Protein AF-A0A4Y5SQZ7-F1 (afdb_monomer_lite)

pLDDT: mean 80.89, std 13.51, range [32.28, 92.75]

Sequence (93 aa):
MSQAATFNEVDWARLSASEKKVLTTLNRYGFGNISSEPLTSAAGVGQRSVDMLIEKGLAVEDEPGLHGRHFKLTDKGILASYWIGGCRMRVYS

Organism: NCBI:txid2560053

Secondary structure (DSSP, 8-state):
--PPP---HHHHHTS-HHHHHHHHHHHHTTTTTSSPEEGGGSTT--HHHHHHHHHTTSEEE---BTTB-EEEE-HHHHHHHHHHTT-------

Structure (mmCIF, N/CA/C/O backbone):
data_AF-A0A4Y5SQZ7-F1
#
_entry.id   AF-A0A4Y5SQZ7-F1
#
loop_
_atom_site.group_PDB
_atom_site.id
_atom_site.type_symbol
_atom_site.label_atom_id
_atom_site.label_alt_id
_atom_site.label_comp_id
_atom_site.label_asym_id
_atom_site.label_entity_id
_atom_site.label_seq_id
_atom_site.pdbx_PDB_ins_code
_atom_site.Cartn_x
_atom_site.Cartn_y
_atom_site.Cartn_z
_atom_site.occupancy
_atom_site.B_iso_or_equiv
_atom_site.auth_seq_id
_atom_site.auth_comp_id
_atom_site.auth_asym_id
_atom_site.auth_atom_id
_atom_site.pdbx_PDB_model_num
ATOM 1 N N . MET A 1 1 ? 17.322 -9.650 13.871 1.00 32.28 1 MET A N 1
ATOM 2 C CA . MET A 1 1 ? 16.040 -10.154 14.404 1.00 32.28 1 MET A CA 1
ATOM 3 C C . MET A 1 1 ? 14.945 -9.346 13.736 1.00 32.28 1 MET A C 1
ATOM 5 O O . MET A 1 1 ? 14.867 -8.150 13.981 1.00 32.28 1 MET A O 1
ATOM 9 N N . SER A 1 2 ? 14.203 -9.946 12.810 1.00 47.62 2 SER A N 1
ATOM 10 C CA . SER A 1 2 ? 13.070 -9.313 12.131 1.00 47.62 2 SER A CA 1
ATOM 11 C C . SER A 1 2 ? 11.962 -9.119 13.161 1.00 47.62 2 SER A C 1
ATOM 13 O O . SER A 1 2 ? 11.380 -10.086 13.646 1.00 47.62 2 SER A O 1
ATOM 15 N N . GLN A 1 3 ? 11.733 -7.876 13.573 1.00 58.03 3 GLN A N 1
ATOM 16 C CA . GLN A 1 3 ? 10.589 -7.536 14.408 1.00 58.03 3 GLN A CA 1
ATOM 17 C C . GLN A 1 3 ? 9.320 -7.920 13.641 1.00 58.03 3 GLN A C 1
ATOM 19 O O . GLN A 1 3 ? 9.159 -7.505 12.495 1.00 58.03 3 GLN A O 1
ATOM 24 N N . ALA A 1 4 ? 8.445 -8.722 14.252 1.00 70.00 4 ALA A N 1
ATOM 25 C CA . ALA A 1 4 ? 7.173 -9.080 13.640 1.00 70.00 4 ALA A CA 1
ATOM 26 C C . ALA A 1 4 ? 6.408 -7.797 13.281 1.00 70.00 4 ALA A C 1
ATOM 28 O O . ALA A 1 4 ? 6.157 -6.948 14.146 1.00 70.00 4 ALA A O 1
ATOM 29 N N . ALA A 1 5 ? 6.071 -7.632 12.002 1.00 78.62 5 ALA A N 1
ATOM 30 C CA . ALA A 1 5 ? 5.262 -6.507 11.572 1.00 78.62 5 ALA A CA 1
ATOM 31 C C . ALA A 1 5 ? 3.865 -6.638 12.186 1.00 78.62 5 ALA A C 1
ATOM 33 O O . ALA A 1 5 ? 3.234 -7.690 12.116 1.00 78.62 5 ALA A O 1
ATOM 34 N N . THR A 1 6 ? 3.375 -5.564 12.799 1.00 83.12 6 THR A N 1
ATOM 35 C CA . THR A 1 6 ? 2.010 -5.501 13.327 1.00 83.12 6 THR A CA 1
ATOM 36 C C . THR A 1 6 ? 1.243 -4.394 12.624 1.00 83.12 6 THR A C 1
ATOM 38 O O . THR A 1 6 ? 1.802 -3.366 12.232 1.00 83.12 6 THR A O 1
ATOM 41 N N . PHE A 1 7 ? -0.051 -4.630 12.443 1.00 85.38 7 PHE A N 1
ATOM 42 C CA . PHE A 1 7 ? -0.990 -3.656 11.917 1.00 85.38 7 PHE A CA 1
ATOM 43 C C . PHE A 1 7 ? -2.238 -3.691 12.793 1.00 85.38 7 PHE A C 1
ATOM 45 O O . PHE A 1 7 ? -2.821 -4.756 12.996 1.00 85.38 7 PHE A O 1
ATOM 52 N N . ASN A 1 8 ? -2.610 -2.547 13.358 1.00 85.81 8 ASN A N 1
ATOM 53 C CA . ASN A 1 8 ? -3.713 -2.443 14.310 1.00 85.81 8 ASN A CA 1
ATOM 54 C C . ASN A 1 8 ? -4.745 -1.380 13.894 1.00 85.81 8 ASN A C 1
ATOM 56 O O . ASN A 1 8 ? -4.641 -0.734 12.851 1.00 85.81 8 ASN A O 1
ATOM 60 N N . GLU A 1 9 ? -5.768 -1.195 14.725 1.00 86.75 9 GLU A N 1
ATOM 61 C CA . GLU A 1 9 ? -6.847 -0.241 14.462 1.00 86.75 9 GLU A CA 1
ATOM 62 C C . GLU A 1 9 ? -6.369 1.219 14.408 1.00 86.75 9 GLU A C 1
ATOM 64 O O . GLU A 1 9 ? -6.881 2.000 13.608 1.00 86.75 9 GLU A O 1
ATOM 69 N N . VAL A 1 10 ? -5.342 1.582 15.184 1.00 88.62 10 VAL A N 1
ATOM 70 C CA . VAL A 1 10 ? -4.744 2.926 15.146 1.00 88.62 10 VAL A CA 1
ATOM 71 C C . VAL A 1 10 ? -4.038 3.160 13.812 1.00 88.62 10 VAL A C 1
ATOM 73 O O . VAL A 1 10 ? -4.210 4.219 13.207 1.00 88.62 10 VAL A O 1
ATOM 76 N N . ASP A 1 11 ? -3.282 2.174 13.321 1.00 89.12 11 ASP A N 1
ATOM 77 C CA . ASP A 1 11 ? -2.674 2.228 11.989 1.00 89.12 11 ASP A CA 1
ATOM 78 C C . ASP A 1 11 ? -3.752 2.363 10.903 1.00 89.12 11 ASP A C 1
ATOM 80 O O . ASP A 1 11 ? -3.642 3.213 10.021 1.00 89.12 11 ASP A O 1
ATOM 84 N N . TRP A 1 12 ? -4.837 1.588 11.002 1.00 88.38 12 TRP A N 1
ATOM 85 C CA . TRP A 1 12 ? -5.958 1.641 10.060 1.00 88.38 12 TRP A CA 1
ATOM 86 C C . TRP A 1 12 ? -6.698 2.985 10.064 1.00 88.38 12 TRP A C 1
ATOM 88 O O . TRP A 1 12 ? -7.097 3.480 9.003 1.00 88.38 12 TRP A O 1
ATOM 98 N N . ALA A 1 13 ? -6.886 3.592 11.237 1.00 87.81 13 ALA A N 1
ATOM 99 C CA . ALA A 1 13 ? -7.531 4.894 11.385 1.00 87.81 13 ALA A CA 1
ATOM 100 C C . ALA A 1 13 ? -6.687 6.033 10.788 1.00 87.81 13 ALA A C 1
ATOM 102 O O . ALA A 1 13 ? -7.236 7.017 10.298 1.00 87.81 13 ALA A O 1
ATOM 103 N N . ARG A 1 14 ? -5.355 5.881 10.771 1.00 91.38 14 ARG A N 1
ATOM 104 C CA . ARG A 1 14 ? -4.405 6.841 10.178 1.00 91.38 14 ARG A CA 1
ATOM 105 C C . ARG A 1 14 ? -4.303 6.763 8.652 1.00 91.38 14 ARG A C 1
ATOM 107 O O . ARG A 1 14 ? -3.586 7.575 8.060 1.00 91.38 14 ARG A O 1
ATOM 114 N N . LEU A 1 15 ? -4.977 5.798 8.025 1.00 91.44 15 LEU A N 1
ATOM 115 C CA . LEU A 1 15 ? -5.064 5.683 6.573 1.00 91.44 15 LEU A CA 1
ATOM 116 C C . LEU A 1 15 ? -6.310 6.390 6.041 1.00 91.44 15 LEU A C 1
ATOM 118 O O . LEU A 1 15 ? -7.441 6.118 6.457 1.00 91.44 15 LEU A O 1
ATOM 122 N N . SER A 1 16 ? -6.099 7.245 5.050 1.00 92.19 16 SER A N 1
ATOM 123 C CA . SER A 1 16 ? -7.156 7.833 4.236 1.00 92.19 16 SER A CA 1
ATOM 124 C C . SER A 1 16 ? -7.877 6.767 3.404 1.00 92.19 16 SER A C 1
ATOM 126 O O . SER A 1 16 ? -7.358 5.683 3.127 1.00 92.19 16 SER A O 1
ATOM 128 N N . ALA A 1 17 ? -9.087 7.090 2.941 1.00 89.31 17 ALA A N 1
ATOM 129 C CA . ALA A 1 17 ? -9.836 6.213 2.040 1.00 89.31 17 ALA A CA 1
ATOM 130 C C . ALA A 1 17 ? -9.072 5.924 0.731 1.00 89.31 17 ALA A C 1
ATOM 132 O O . ALA A 1 17 ? -9.135 4.810 0.210 1.00 89.31 17 ALA A O 1
ATOM 133 N N . SER A 1 18 ? -8.315 6.907 0.231 1.00 90.31 18 SER A N 1
ATOM 134 C CA . SER A 1 18 ? -7.485 6.753 -0.966 1.00 90.31 18 SER A CA 1
ATOM 135 C C . SER A 1 18 ? -6.357 5.747 -0.739 1.00 90.31 18 SER A C 1
ATOM 137 O O . SER A 1 18 ? -6.194 4.822 -1.529 1.00 90.31 18 SER A O 1
ATOM 139 N N . GLU A 1 19 ? -5.619 5.868 0.366 1.00 91.81 19 GLU A N 1
ATOM 140 C CA . GLU A 1 19 ? -4.531 4.939 0.707 1.00 91.81 19 GLU A CA 1
ATOM 141 C C . GLU A 1 19 ? -5.050 3.516 0.909 1.00 91.81 19 GLU A C 1
ATOM 143 O O . GLU A 1 19 ? -4.447 2.562 0.420 1.00 91.81 19 GLU A O 1
ATOM 148 N N . LYS A 1 20 ? -6.221 3.368 1.545 1.00 91.50 20 LYS A N 1
ATOM 149 C CA . LYS A 1 20 ? -6.883 2.065 1.693 1.00 91.50 20 LYS A CA 1
ATOM 150 C C . LYS A 1 20 ? -7.180 1.430 0.331 1.00 91.50 20 LYS A C 1
ATOM 152 O O . LYS A 1 20 ? -6.866 0.263 0.114 1.00 91.50 20 LYS A O 1
ATOM 157 N N . LYS A 1 21 ? -7.721 2.207 -0.614 1.00 90.44 21 LYS A N 1
ATOM 158 C CA . LYS A 1 21 ? -8.002 1.742 -1.982 1.00 90.44 21 LYS A CA 1
ATOM 159 C C . LYS A 1 21 ? -6.724 1.341 -2.728 1.00 90.44 21 LYS A C 1
ATOM 161 O O . LYS A 1 21 ? -6.712 0.318 -3.415 1.00 90.44 21 LYS A O 1
ATOM 166 N N . VAL A 1 22 ? -5.656 2.124 -2.588 1.00 90.62 22 VAL A N 1
ATOM 167 C CA . VAL A 1 22 ? -4.358 1.849 -3.221 1.00 90.62 22 VAL A CA 1
ATOM 168 C C . VAL A 1 22 ? -3.748 0.557 -2.681 1.00 90.62 22 VAL A C 1
ATOM 170 O O . VAL A 1 22 ? -3.362 -0.285 -3.482 1.00 90.62 22 VAL A O 1
ATOM 173 N N . LEU A 1 23 ? -3.747 0.331 -1.364 1.00 90.31 23 LEU A N 1
ATOM 174 C CA . LEU A 1 23 ? -3.251 -0.914 -0.757 1.00 90.31 23 LEU A CA 1
ATOM 175 C C . LEU A 1 23 ? -3.982 -2.156 -1.278 1.00 90.31 23 LEU A C 1
ATOM 177 O O . LEU A 1 23 ? -3.347 -3.148 -1.630 1.00 90.31 23 LEU A O 1
ATOM 181 N N . THR A 1 24 ? -5.313 -2.101 -1.382 1.00 87.12 24 THR A N 1
ATOM 182 C CA . THR A 1 24 ? -6.099 -3.198 -1.969 1.00 87.12 24 THR A CA 1
ATOM 183 C C . THR A 1 24 ? -5.747 -3.430 -3.439 1.00 87.12 24 THR A C 1
ATOM 185 O O . THR A 1 24 ? -5.716 -4.570 -3.899 1.00 87.12 24 THR A O 1
ATOM 188 N N . THR A 1 25 ? -5.480 -2.352 -4.176 1.00 88.56 25 THR A N 1
ATOM 189 C CA . THR A 1 25 ? -5.137 -2.409 -5.600 1.00 88.56 25 THR A CA 1
ATOM 190 C C . THR A 1 25 ? -3.754 -3.030 -5.789 1.00 88.56 25 THR A C 1
ATOM 192 O O . THR A 1 25 ? -3.627 -4.004 -6.521 1.00 88.56 25 THR A O 1
ATOM 195 N N . LEU A 1 26 ? -2.744 -2.546 -5.064 1.00 87.75 26 LEU A N 1
ATOM 196 C 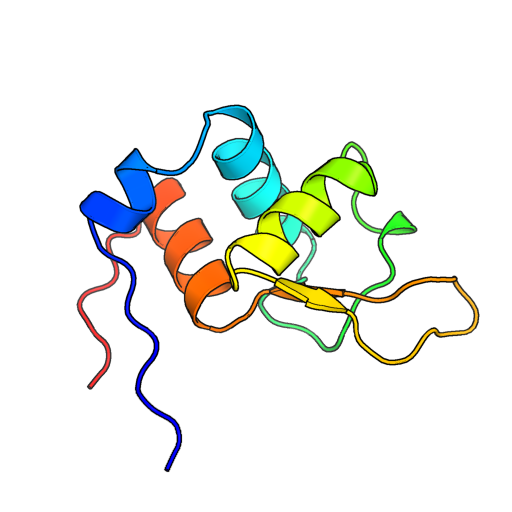CA . LEU A 1 26 ? -1.376 -3.069 -5.105 1.00 87.75 26 LEU A CA 1
ATOM 197 C C . LEU A 1 26 ? -1.315 -4.549 -4.710 1.00 87.75 26 LEU A C 1
ATOM 199 O O . LEU A 1 26 ? -0.703 -5.341 -5.421 1.00 87.75 26 LEU A O 1
ATOM 203 N N . ASN A 1 27 ? -2.009 -4.957 -3.641 1.00 85.06 27 ASN A N 1
ATOM 204 C CA . ASN A 1 27 ? -2.039 -6.369 -3.253 1.00 85.06 27 ASN A CA 1
ATOM 205 C C . ASN A 1 27 ? -2.671 -7.257 -4.343 1.00 85.06 27 ASN A C 1
ATOM 207 O O . ASN A 1 27 ? -2.162 -8.334 -4.637 1.00 85.06 27 ASN A O 1
ATOM 211 N N . ARG A 1 28 ? -3.739 -6.784 -5.008 1.00 84.19 28 ARG A N 1
ATOM 212 C CA . ARG A 1 28 ? -4.365 -7.498 -6.137 1.00 84.19 28 ARG A CA 1
ATOM 213 C C . ARG A 1 28 ? -3.406 -7.685 -7.315 1.00 84.19 28 ARG A C 1
ATOM 215 O O . ARG A 1 28 ? -3.464 -8.722 -7.965 1.00 84.19 28 ARG A O 1
ATOM 222 N N . TYR A 1 29 ? -2.546 -6.704 -7.577 1.00 83.12 29 TYR A N 1
ATOM 223 C CA . TYR A 1 29 ? -1.521 -6.781 -8.621 1.00 83.12 29 TYR A CA 1
ATOM 224 C C . TYR A 1 29 ? -0.260 -7.549 -8.189 1.00 83.12 29 TYR A C 1
ATOM 226 O O . TYR A 1 29 ? 0.703 -7.594 -8.940 1.00 83.12 29 TYR A O 1
ATOM 234 N N . GLY A 1 30 ? -0.253 -8.172 -7.006 1.00 81.06 30 GLY A N 1
ATOM 235 C CA . GLY A 1 30 ? 0.831 -9.063 -6.586 1.00 81.06 30 GLY A CA 1
A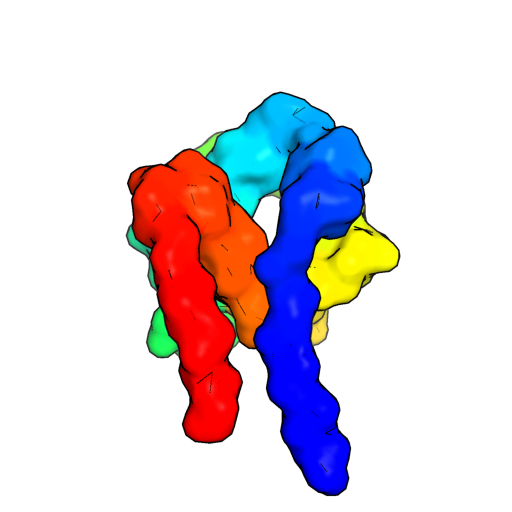TOM 236 C C . GLY A 1 30 ? 1.993 -8.385 -5.861 1.00 81.06 30 GLY A C 1
ATOM 237 O O . GLY A 1 30 ? 2.898 -9.088 -5.419 1.00 81.06 30 GLY A O 1
ATOM 238 N N . PHE A 1 31 ? 1.931 -7.072 -5.610 1.00 82.25 31 PHE A N 1
ATOM 239 C CA . PHE A 1 31 ? 2.986 -6.311 -4.915 1.00 82.25 31 PHE A CA 1
ATOM 240 C C . PHE A 1 31 ? 3.242 -6.775 -3.467 1.00 82.25 31 PHE A C 1
ATOM 242 O O . PHE A 1 31 ? 4.195 -6.319 -2.837 1.00 82.25 31 PHE A O 1
ATOM 249 N N . GLY A 1 32 ? 2.366 -7.621 -2.910 1.00 73.69 32 GLY A N 1
ATOM 250 C CA . GLY A 1 32 ? 2.509 -8.234 -1.588 1.00 73.69 32 GLY A CA 1
ATOM 251 C C . GLY A 1 32 ? 2.956 -9.702 -1.585 1.00 73.69 32 GLY A C 1
ATOM 252 O O . GLY A 1 32 ? 3.231 -10.230 -0.516 1.00 73.69 32 GLY A O 1
ATOM 253 N N . ASN A 1 33 ? 3.017 -10.367 -2.743 1.00 67.38 33 ASN A N 1
ATOM 254 C CA . ASN A 1 33 ? 3.309 -11.807 -2.845 1.00 67.38 33 ASN A CA 1
ATOM 255 C C . ASN A 1 33 ? 4.506 -12.124 -3.755 1.00 67.38 33 ASN A C 1
ATOM 257 O O . ASN A 1 33 ? 5.055 -13.221 -3.678 1.00 67.38 33 ASN A O 1
ATOM 261 N N . ILE A 1 34 ? 4.877 -11.197 -4.639 1.00 60.91 34 ILE A N 1
ATOM 262 C CA . ILE A 1 34 ? 5.906 -11.365 -5.668 1.00 60.91 34 ILE A CA 1
ATOM 263 C C . ILE A 1 34 ? 7.071 -10.408 -5.355 1.00 60.91 34 ILE A C 1
ATOM 265 O O . ILE A 1 34 ? 6.937 -9.484 -4.548 1.00 60.91 34 ILE A O 1
ATOM 269 N N . SER A 1 35 ? 8.238 -10.661 -5.952 1.00 67.81 35 SER A N 1
ATOM 270 C CA . SER A 1 35 ? 9.346 -9.702 -6.051 1.00 67.81 35 SER A CA 1
ATOM 271 C C . SER A 1 35 ? 8.868 -8.297 -6.447 1.00 67.81 35 SER A C 1
ATOM 273 O O . SER A 1 35 ? 7.756 -8.118 -6.926 1.00 67.81 35 SER A O 1
ATOM 275 N N . SER A 1 36 ? 9.708 -7.285 -6.245 1.00 77.00 36 SER A N 1
ATOM 276 C CA . SER A 1 36 ? 9.364 -5.892 -6.535 1.00 77.00 36 SER A CA 1
ATOM 277 C C . SER A 1 36 ? 8.866 -5.678 -7.972 1.00 77.00 36 SER A C 1
ATOM 279 O O . SER A 1 36 ? 9.525 -6.035 -8.950 1.00 77.00 36 SER A O 1
ATOM 281 N N . GLU A 1 37 ? 7.682 -5.076 -8.084 1.00 82.69 37 GLU A N 1
ATOM 282 C CA . GLU A 1 37 ? 6.947 -4.892 -9.335 1.00 82.69 37 GLU A CA 1
ATOM 283 C C . GLU A 1 37 ? 7.074 -3.440 -9.820 1.00 82.69 37 GLU A C 1
ATOM 285 O O . GLU A 1 37 ? 7.066 -2.508 -9.003 1.00 82.69 37 GLU A O 1
ATOM 290 N N . PRO A 1 38 ? 7.169 -3.199 -11.138 1.00 82.56 38 PRO A N 1
ATOM 291 C CA . PRO A 1 38 ? 7.172 -1.844 -11.667 1.00 82.56 38 PRO A CA 1
ATOM 292 C C . PRO A 1 38 ? 5.811 -1.190 -11.424 1.00 82.56 38 PRO A C 1
ATOM 294 O O . PRO A 1 38 ? 4.773 -1.795 -11.674 1.00 82.56 38 PRO A O 1
ATOM 297 N N . LEU A 1 39 ? 5.784 0.080 -11.007 1.00 80.69 39 LEU A N 1
ATOM 298 C CA . LEU A 1 39 ? 4.518 0.788 -10.745 1.00 80.69 39 LEU A CA 1
ATOM 299 C C . LEU A 1 39 ? 3.565 0.801 -11.955 1.00 80.69 39 LEU A C 1
ATOM 301 O O . LEU A 1 39 ? 2.345 0.839 -11.798 1.00 80.69 39 LEU A O 1
ATOM 305 N N . THR A 1 40 ? 4.115 0.734 -13.167 1.00 78.25 40 THR A N 1
ATOM 306 C CA . THR A 1 40 ? 3.352 0.658 -14.418 1.00 78.25 40 THR A CA 1
ATOM 307 C C . THR A 1 40 ? 2.436 -0.566 -14.504 1.00 78.25 40 THR A C 1
ATOM 309 O O . THR A 1 40 ? 1.476 -0.529 -15.272 1.00 78.25 40 THR A O 1
ATOM 312 N N . SER A 1 41 ? 2.668 -1.618 -13.710 1.00 78.56 41 SER A N 1
ATOM 313 C CA . SER A 1 41 ? 1.796 -2.797 -13.654 1.00 78.56 41 SER A CA 1
ATOM 314 C C . SER A 1 41 ? 0.479 -2.537 -12.907 1.00 78.56 41 SER A C 1
ATOM 316 O O . SER A 1 41 ? -0.525 -3.196 -13.181 1.00 78.56 41 SER A O 1
ATOM 318 N N . ALA A 1 42 ? 0.434 -1.543 -12.012 1.00 81.56 42 ALA A N 1
ATOM 319 C CA . ALA A 1 42 ? -0.744 -1.215 -11.214 1.00 81.56 42 ALA A CA 1
ATOM 320 C C . ALA A 1 42 ? -1.559 -0.070 -11.836 1.00 81.56 42 ALA A C 1
ATOM 322 O O . ALA A 1 42 ? -1.427 1.102 -11.468 1.00 81.56 42 ALA A O 1
ATOM 323 N N . ALA A 1 43 ? -2.470 -0.408 -12.754 1.00 79.31 43 ALA A N 1
ATOM 324 C CA . ALA A 1 43 ? -3.343 0.584 -13.379 1.00 79.31 43 ALA A CA 1
ATOM 325 C C . ALA A 1 43 ? -4.178 1.352 -12.332 1.00 79.31 43 ALA A C 1
ATOM 327 O O . ALA A 1 43 ? -4.893 0.758 -11.520 1.00 79.31 43 ALA A O 1
ATOM 328 N N . GLY A 1 44 ? -4.107 2.687 -12.377 1.00 80.50 44 GLY A N 1
ATOM 329 C CA . GLY A 1 44 ? -4.838 3.579 -11.470 1.00 80.50 44 GLY A CA 1
ATOM 330 C C . GLY A 1 44 ? -4.113 3.922 -10.164 1.00 80.50 44 GLY A C 1
ATOM 331 O O . GLY A 1 44 ? -4.690 4.631 -9.338 1.00 80.50 44 GLY A O 1
ATOM 332 N N . VAL A 1 45 ? -2.867 3.472 -9.976 1.00 84.31 45 VAL A N 1
ATOM 333 C CA . VAL A 1 45 ? -2.004 3.899 -8.866 1.00 84.31 45 VAL A CA 1
ATOM 334 C C . VAL A 1 45 ? -0.951 4.876 -9.387 1.00 84.31 45 VAL A C 1
ATOM 336 O O . VAL A 1 45 ? -0.143 4.544 -10.247 1.00 84.31 45 VAL A O 1
ATOM 339 N N . GLY A 1 46 ? -0.970 6.107 -8.876 1.00 86.88 46 GLY A N 1
ATOM 340 C CA . GLY A 1 46 ? 0.036 7.117 -9.209 1.00 86.88 46 GLY A CA 1
ATOM 341 C C . GLY A 1 46 ? 1.244 7.068 -8.274 1.00 86.88 46 GLY A C 1
ATOM 342 O O . GLY A 1 46 ? 1.124 6.632 -7.129 1.00 86.88 46 GLY A O 1
ATOM 343 N N . GLN A 1 47 ? 2.383 7.607 -8.726 1.00 86.88 47 GLN A N 1
ATOM 344 C CA . GLN A 1 47 ? 3.630 7.666 -7.945 1.00 86.88 47 GLN A CA 1
ATOM 345 C C . GLN A 1 47 ? 3.416 8.284 -6.559 1.00 86.88 47 GLN A C 1
ATOM 347 O O . GLN A 1 47 ? 3.770 7.685 -5.551 1.00 86.88 47 GLN A O 1
ATOM 352 N N . ARG A 1 48 ? 2.701 9.414 -6.497 1.00 89.44 48 ARG A N 1
ATOM 353 C CA . ARG A 1 48 ? 2.401 10.110 -5.240 1.00 89.44 48 ARG A CA 1
ATOM 354 C C . ARG A 1 48 ? 1.668 9.228 -4.224 1.00 89.44 48 ARG A C 1
ATOM 356 O O . ARG A 1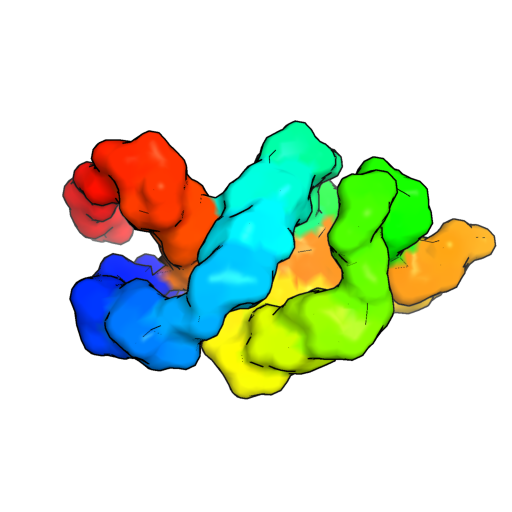 48 ? 1.845 9.394 -3.024 1.00 89.44 48 ARG A O 1
ATOM 363 N N . SER A 1 49 ? 0.816 8.312 -4.686 1.00 89.06 49 SER A N 1
ATOM 364 C CA . SER A 1 49 ? 0.113 7.384 -3.799 1.00 89.06 49 SER A CA 1
ATOM 365 C C . SER A 1 49 ? 1.055 6.347 -3.200 1.00 89.06 49 SER A C 1
ATOM 367 O O . SER A 1 49 ? 0.873 5.973 -2.048 1.00 89.06 49 SER A O 1
ATOM 369 N N . VAL A 1 50 ? 2.054 5.901 -3.962 1.00 89.44 50 VAL A N 1
ATOM 370 C CA . VAL A 1 50 ? 3.086 4.979 -3.477 1.00 89.44 50 VAL A CA 1
ATOM 371 C C . VAL A 1 50 ? 4.032 5.690 -2.519 1.00 89.44 50 VAL A C 1
ATOM 373 O O . VAL A 1 50 ? 4.309 5.150 -1.454 1.00 89.44 50 VAL A O 1
ATOM 376 N N . ASP A 1 51 ? 4.436 6.922 -2.832 1.00 90.94 51 ASP A N 1
ATOM 377 C CA . ASP A 1 51 ? 5.307 7.725 -1.967 1.00 90.94 51 ASP A CA 1
ATOM 378 C C . ASP A 1 51 ? 4.698 7.891 -0.562 1.00 90.94 51 ASP A C 1
ATOM 380 O O . ASP A 1 51 ? 5.374 7.660 0.437 1.00 90.94 51 ASP A O 1
ATOM 384 N N . MET A 1 52 ? 3.388 8.161 -0.465 1.00 92.00 52 MET A N 1
ATOM 385 C CA . MET A 1 52 ? 2.683 8.220 0.828 1.00 92.00 52 MET A CA 1
ATOM 386 C C . MET A 1 52 ? 2.709 6.885 1.590 1.00 92.00 52 MET A C 1
ATOM 388 O O . MET A 1 52 ? 2.763 6.866 2.821 1.00 92.00 52 MET A O 1
ATOM 392 N N . LEU A 1 53 ? 2.653 5.750 0.884 1.00 92.75 53 LEU A N 1
ATOM 393 C CA . LEU A 1 53 ? 2.761 4.433 1.515 1.00 92.75 53 LEU A CA 1
ATOM 394 C C . LEU A 1 53 ? 4.189 4.153 1.993 1.00 92.75 53 LEU A C 1
ATOM 396 O O . LEU A 1 53 ? 4.348 3.548 3.054 1.00 92.75 53 LEU A O 1
ATOM 400 N N . ILE A 1 54 ? 5.205 4.620 1.265 1.00 92.06 54 ILE A N 1
ATOM 401 C CA . ILE A 1 54 ? 6.613 4.537 1.673 1.00 92.06 54 ILE A CA 1
ATOM 402 C C . ILE A 1 54 ? 6.856 5.381 2.926 1.00 92.06 54 ILE A C 1
ATOM 404 O O . ILE A 1 54 ? 7.391 4.868 3.906 1.00 92.06 54 ILE A O 1
ATOM 408 N N . GLU A 1 55 ? 6.378 6.628 2.955 1.00 92.38 55 GLU A N 1
ATOM 409 C CA . GLU A 1 55 ? 6.471 7.509 4.131 1.00 92.38 55 GLU A CA 1
ATOM 410 C C . GLU A 1 55 ? 5.835 6.886 5.386 1.00 92.38 55 GLU A C 1
ATOM 412 O O . GLU A 1 55 ? 6.295 7.103 6.507 1.00 92.38 55 GLU A O 1
ATOM 417 N N . LYS A 1 56 ? 4.789 6.069 5.210 1.00 91.44 56 LYS A N 1
ATOM 418 C CA . LYS A 1 56 ? 4.110 5.340 6.294 1.00 91.44 56 LYS A CA 1
ATOM 419 C C . LYS A 1 56 ? 4.713 3.960 6.596 1.00 91.44 56 LYS A C 1
ATOM 421 O O . LYS A 1 56 ? 4.186 3.251 7.458 1.00 91.44 56 LYS A O 1
ATOM 426 N N . GLY A 1 57 ? 5.777 3.557 5.903 1.00 91.75 57 GLY A N 1
ATOM 427 C CA . GLY A 1 57 ? 6.433 2.255 6.068 1.00 91.75 57 GLY A CA 1
ATOM 428 C C . GLY A 1 57 ? 5.602 1.058 5.587 1.00 91.75 57 GLY A C 1
ATOM 429 O O . GLY A 1 57 ? 5.806 -0.066 6.048 1.00 91.75 57 GLY A O 1
ATOM 430 N N . LEU A 1 58 ? 4.632 1.284 4.698 1.00 92.31 58 LEU A N 1
ATOM 431 C CA . LEU A 1 58 ? 3.749 0.257 4.127 1.00 92.31 58 LEU A CA 1
ATOM 432 C C . LEU A 1 58 ? 4.234 -0.256 2.767 1.00 92.31 58 LEU A C 1
ATOM 434 O O . LEU A 1 58 ? 3.803 -1.315 2.317 1.00 92.31 58 LEU A O 1
ATOM 438 N N . ALA A 1 59 ? 5.128 0.477 2.119 1.00 92.06 59 ALA A N 1
ATOM 439 C CA . ALA A 1 59 ? 5.789 0.069 0.892 1.00 92.06 59 ALA A CA 1
ATOM 440 C C . ALA A 1 59 ? 7.272 0.435 0.961 1.00 92.06 59 ALA A C 1
ATOM 442 O O . ALA A 1 59 ? 7.674 1.273 1.768 1.00 92.06 59 ALA A O 1
ATOM 443 N N . VAL A 1 60 ? 8.075 -0.194 0.113 1.00 91.62 60 VAL A N 1
ATOM 444 C CA . VAL A 1 60 ? 9.470 0.182 -0.122 1.00 91.62 60 VAL A CA 1
ATOM 445 C C . VAL A 1 60 ? 9.726 0.251 -1.619 1.00 91.62 60 VAL A C 1
ATOM 447 O O . VAL A 1 60 ? 9.179 -0.543 -2.389 1.00 91.62 60 VAL A O 1
ATOM 450 N N . GLU A 1 61 ? 10.544 1.221 -2.010 1.00 89.56 61 GLU A N 1
ATOM 451 C CA . GLU A 1 61 ? 11.164 1.253 -3.331 1.00 89.56 61 GLU A CA 1
ATOM 452 C C . GLU A 1 61 ? 12.312 0.242 -3.348 1.00 89.56 61 GLU A C 1
ATOM 454 O O . GLU A 1 61 ? 13.071 0.139 -2.382 1.00 89.56 61 GLU A O 1
ATOM 459 N N . ASP A 1 62 ? 12.379 -0.547 -4.412 1.00 84.75 62 ASP A N 1
ATOM 460 C CA . ASP A 1 62 ? 13.472 -1.482 -4.669 1.00 84.75 62 ASP A CA 1
ATOM 461 C C . ASP A 1 62 ? 14.404 -0.898 -5.740 1.00 84.75 62 ASP A C 1
ATOM 463 O O . ASP A 1 62 ? 14.154 0.195 -6.257 1.00 84.75 62 ASP A O 1
ATOM 467 N N . GLU A 1 63 ? 15.480 -1.608 -6.085 1.00 78.81 63 GLU A N 1
ATOM 468 C CA . GLU A 1 63 ? 16.380 -1.132 -7.136 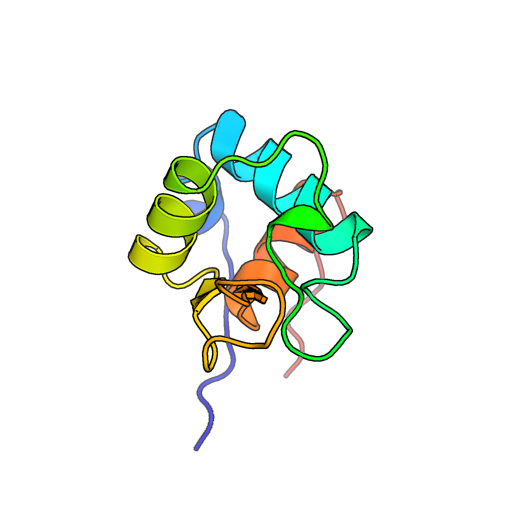1.00 78.81 63 GLU A CA 1
ATOM 469 C C . GLU A 1 63 ? 15.616 -0.851 -8.447 1.00 78.81 63 GLU A C 1
ATOM 471 O O . GLU A 1 63 ? 14.782 -1.657 -8.879 1.00 78.81 63 GLU A O 1
ATOM 476 N N . PRO A 1 64 ? 15.869 0.301 -9.094 1.00 69.62 64 PRO A N 1
ATOM 477 C CA . PRO A 1 64 ? 15.198 0.651 -10.334 1.00 69.62 64 PRO A CA 1
ATOM 478 C C . PRO A 1 64 ? 15.571 -0.346 -11.437 1.00 69.62 64 PRO A C 1
ATOM 480 O O . PRO A 1 64 ? 16.745 -0.576 -11.724 1.00 69.62 64 PRO A O 1
ATOM 483 N N . GLY A 1 65 ? 14.553 -0.926 -12.070 1.00 68.38 65 GLY A N 1
ATOM 484 C CA . GLY A 1 65 ? 14.704 -1.871 -13.171 1.00 68.38 65 GLY A CA 1
ATOM 485 C C . GLY A 1 65 ? 14.588 -1.209 -14.545 1.00 68.38 65 GLY A C 1
ATOM 486 O O . GLY A 1 65 ? 14.347 -0.008 -14.682 1.00 68.38 65 GLY A O 1
ATOM 487 N N . LEU A 1 66 ? 14.673 -2.030 -15.597 1.00 67.81 66 LEU A N 1
ATOM 488 C CA . LEU A 1 66 ? 14.470 -1.621 -17.000 1.00 67.81 66 LEU A CA 1
ATOM 489 C C . LEU A 1 66 ? 13.127 -0.907 -17.250 1.00 67.81 66 LEU A C 1
ATOM 491 O O . LEU A 1 66 ? 13.005 -0.146 -18.208 1.00 67.81 66 LEU A O 1
ATOM 495 N N . HIS A 1 67 ? 12.128 -1.136 -16.394 1.00 68.69 67 HIS A N 1
ATOM 496 C CA . HIS A 1 67 ? 10.778 -0.580 -16.511 1.00 68.69 67 HIS A CA 1
ATOM 497 C C . HIS A 1 67 ? 10.495 0.577 -15.538 1.00 68.69 67 HIS A C 1
ATOM 499 O O . HIS A 1 67 ? 9.338 0.959 -15.352 1.00 68.69 67 HIS A O 1
ATOM 505 N N . GLY A 1 68 ? 11.542 1.172 -14.960 1.00 74.88 68 GLY A N 1
ATOM 506 C CA . GLY A 1 68 ? 11.447 2.333 -14.080 1.00 74.88 68 GLY A CA 1
ATOM 507 C C . GLY A 1 68 ? 11.537 1.959 -12.604 1.00 74.88 68 GLY A C 1
ATOM 508 O O . GLY A 1 68 ? 12.315 1.089 -12.220 1.00 74.88 68 GLY A O 1
ATOM 509 N N . ARG A 1 69 ? 10.772 2.655 -11.758 1.00 81.31 69 ARG A N 1
ATOM 510 C CA . ARG A 1 69 ? 10.786 2.428 -10.310 1.00 81.31 69 ARG A CA 1
ATOM 511 C C . ARG A 1 69 ? 9.980 1.185 -9.953 1.00 81.31 69 ARG A C 1
ATOM 513 O O . ARG A 1 69 ? 8.819 1.054 -10.357 1.00 81.31 69 ARG A O 1
ATOM 520 N N . HIS A 1 70 ? 10.613 0.295 -9.203 1.00 86.75 70 HIS A N 1
ATOM 521 C CA . HIS A 1 70 ? 10.007 -0.929 -8.708 1.00 86.75 70 HIS A CA 1
ATOM 522 C C . HIS A 1 70 ? 9.659 -0.764 -7.235 1.00 86.75 70 HIS A C 1
ATOM 524 O O . HIS A 1 70 ? 10.392 -0.135 -6.473 1.00 86.75 70 HIS A O 1
ATOM 530 N N . PHE A 1 71 ? 8.534 -1.339 -6.829 1.00 88.00 71 PHE A N 1
ATOM 531 C CA . PHE A 1 71 ? 8.054 -1.245 -5.459 1.00 88.00 71 PHE A CA 1
ATOM 532 C C . PHE A 1 71 ? 7.513 -2.583 -4.986 1.00 88.00 71 PHE A C 1
ATOM 534 O O . PHE A 1 71 ? 7.063 -3.417 -5.771 1.00 88.00 71 PHE A O 1
ATOM 541 N N . LYS A 1 72 ? 7.503 -2.762 -3.671 1.00 90.31 72 LYS A N 1
ATOM 542 C CA . LYS A 1 72 ? 6.793 -3.857 -3.008 1.00 90.31 72 LYS A CA 1
ATOM 543 C C . LYS A 1 72 ? 6.150 -3.369 -1.724 1.00 90.31 72 LYS A C 1
ATOM 545 O O . LYS A 1 72 ? 6.612 -2.404 -1.109 1.00 90.31 72 LYS A O 1
ATOM 550 N N . LEU A 1 73 ? 5.079 -4.038 -1.316 1.00 90.81 73 LEU A N 1
ATOM 551 C CA . LEU A 1 73 ? 4.505 -3.832 0.005 1.00 90.81 73 LEU A CA 1
ATOM 552 C C . LEU A 1 73 ? 5.451 -4.415 1.058 1.00 90.81 73 LEU A C 1
ATOM 554 O O . LEU A 1 73 ? 6.055 -5.467 0.858 1.00 90.81 73 LEU A O 1
ATOM 558 N N . THR A 1 74 ? 5.576 -3.730 2.190 1.00 91.06 74 THR A N 1
ATOM 559 C CA . THR A 1 74 ? 6.222 -4.315 3.371 1.00 91.06 74 THR A CA 1
ATOM 560 C C . THR A 1 74 ? 5.292 -5.343 4.006 1.00 91.06 74 THR A C 1
ATOM 562 O O . THR A 1 74 ? 4.085 -5.322 3.757 1.00 91.06 74 THR A O 1
ATOM 565 N N . ASP A 1 75 ? 5.801 -6.168 4.922 1.00 88.81 75 ASP A N 1
ATOM 566 C CA . ASP A 1 75 ? 4.961 -7.056 5.741 1.00 88.81 75 ASP A CA 1
ATOM 567 C C . ASP A 1 75 ? 3.807 -6.286 6.410 1.00 88.81 75 ASP A C 1
ATOM 569 O O . ASP A 1 75 ? 2.663 -6.745 6.442 1.00 88.81 75 ASP A O 1
ATOM 573 N N . LYS A 1 76 ? 4.069 -5.050 6.863 1.00 90.06 76 LYS A N 1
ATOM 574 C CA . LYS A 1 76 ? 3.039 -4.160 7.418 1.00 90.06 76 LYS A CA 1
ATOM 575 C C . LYS A 1 76 ? 2.021 -3.717 6.360 1.00 90.06 76 LYS A C 1
ATOM 577 O O . LYS A 1 76 ? 0.828 -3.682 6.653 1.00 90.06 76 LYS A O 1
ATOM 582 N N . GLY A 1 77 ? 2.457 -3.388 5.143 1.00 90.50 77 GLY A N 1
ATOM 583 C CA . GLY A 1 77 ? 1.571 -3.056 4.021 1.00 90.50 77 GLY A CA 1
ATOM 584 C C . GLY A 1 77 ? 0.696 -4.224 3.568 1.00 90.50 77 GLY A C 1
ATOM 585 O O . GLY A 1 77 ? -0.489 -4.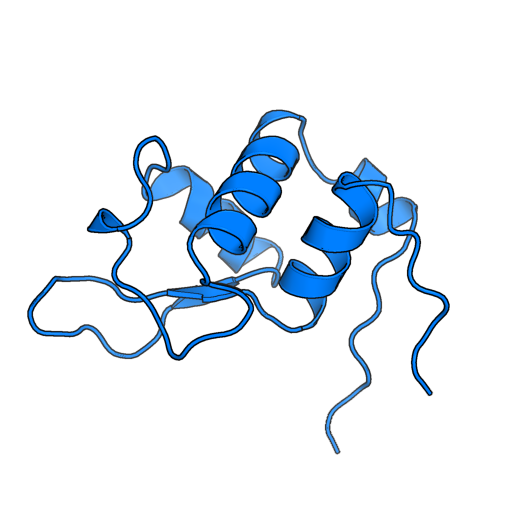041 3.286 1.00 90.50 77 GLY A O 1
ATOM 586 N N . ILE A 1 78 ? 1.250 -5.436 3.574 1.00 89.06 78 ILE A N 1
ATOM 587 C CA . ILE A 1 78 ? 0.524 -6.675 3.288 1.00 89.06 78 ILE A CA 1
ATOM 588 C C . ILE A 1 78 ? -0.565 -6.886 4.343 1.00 89.06 78 ILE A C 1
ATOM 590 O O . ILE A 1 78 ? -1.742 -7.015 3.993 1.00 89.06 78 ILE A O 1
ATOM 594 N N . LEU A 1 79 ? -0.210 -6.817 5.631 1.00 88.19 79 LEU A N 1
ATOM 595 C CA . LEU A 1 79 ? -1.172 -6.895 6.735 1.00 88.19 79 LEU A CA 1
ATOM 596 C C . LEU A 1 79 ? -2.255 -5.813 6.639 1.00 88.19 79 LEU A C 1
ATOM 598 O O . LEU A 1 79 ? -3.435 -6.111 6.830 1.00 88.19 79 LEU A O 1
ATOM 602 N N . ALA A 1 80 ? -1.882 -4.582 6.279 1.00 90.44 80 ALA A N 1
ATOM 603 C CA . ALA A 1 80 ? -2.828 -3.493 6.057 1.00 90.44 80 ALA A CA 1
ATOM 604 C C . ALA A 1 80 ? -3.842 -3.838 4.956 1.00 90.44 80 ALA A C 1
ATOM 606 O O . ALA A 1 80 ? -5.045 -3.634 5.130 1.00 90.44 80 ALA A O 1
ATOM 607 N N . SER A 1 81 ? -3.375 -4.401 3.837 1.00 89.31 81 SER A N 1
ATOM 608 C CA . SER A 1 81 ? -4.236 -4.785 2.715 1.00 89.31 81 SER A CA 1
ATOM 609 C C . SER A 1 81 ? -5.239 -5.883 3.094 1.00 89.31 81 SER A C 1
ATOM 611 O O . SER A 1 81 ? -6.415 -5.788 2.733 1.00 89.31 81 SER A O 1
ATOM 613 N N . TYR A 1 82 ? -4.816 -6.872 3.890 1.00 85.94 82 TYR A N 1
ATOM 614 C CA . TYR A 1 82 ? -5.695 -7.925 4.398 1.00 85.94 82 TYR A CA 1
ATOM 615 C C . TYR A 1 82 ? -6.727 -7.379 5.382 1.00 85.94 82 TYR A C 1
ATOM 617 O O . TYR A 1 82 ? -7.912 -7.697 5.269 1.00 85.94 82 TYR A O 1
ATOM 625 N N . TRP A 1 83 ? -6.303 -6.487 6.281 1.00 87.19 83 TRP A N 1
ATOM 626 C CA . TRP A 1 83 ? -7.196 -5.824 7.226 1.00 87.19 83 TRP A CA 1
ATOM 627 C C . TRP A 1 83 ? -8.301 -5.032 6.515 1.00 87.19 83 TRP A C 1
ATOM 629 O O . TRP A 1 83 ? -9.463 -5.088 6.916 1.00 87.19 83 TRP A O 1
ATOM 639 N N . ILE A 1 84 ? -7.959 -4.320 5.432 1.00 86.44 84 ILE A N 1
ATOM 640 C CA . ILE A 1 84 ? -8.922 -3.576 4.602 1.00 86.44 84 ILE A CA 1
ATOM 641 C C . ILE A 1 84 ? -9.892 -4.524 3.888 1.00 86.44 84 ILE A C 1
ATOM 643 O O . ILE A 1 84 ? -11.079 -4.222 3.800 1.00 86.44 84 ILE A O 1
ATOM 647 N N . GLY A 1 85 ? -9.409 -5.674 3.413 1.00 79.00 85 GLY A N 1
ATOM 648 C CA . GLY A 1 85 ? -10.226 -6.697 2.755 1.00 79.00 85 GLY A CA 1
ATOM 649 C C . GLY A 1 85 ? -11.190 -7.449 3.680 1.00 79.00 85 GLY A C 1
ATOM 650 O O . GLY A 1 85 ? -11.867 -8.363 3.223 1.00 79.00 85 GLY A O 1
ATOM 651 N N . GLY A 1 86 ? -11.248 -7.109 4.972 1.00 73.75 86 GLY A N 1
ATOM 652 C CA . GLY A 1 86 ? -12.071 -7.811 5.961 1.00 73.75 86 GLY A CA 1
ATOM 653 C C . GLY A 1 86 ? -11.441 -9.107 6.482 1.00 73.75 86 GLY A C 1
ATOM 654 O O . GLY A 1 86 ? -11.959 -9.701 7.428 1.00 73.75 86 GLY A O 1
ATOM 655 N N . CYS A 1 87 ? -10.281 -9.502 5.952 1.00 61.03 87 CYS A N 1
ATOM 656 C CA . CYS A 1 87 ? -9.440 -10.546 6.520 1.00 61.03 87 CYS A CA 1
ATOM 657 C C . CYS A 1 87 ? -8.695 -9.966 7.726 1.00 61.03 87 CYS A C 1
ATOM 659 O O . CYS A 1 87 ? -7.516 -9.622 7.642 1.00 61.03 87 CYS A O 1
ATOM 661 N N . ARG A 1 88 ? -9.383 -9.842 8.870 1.00 57.44 88 ARG A N 1
ATOM 662 C CA . ARG A 1 88 ? -8.729 -9.599 10.165 1.00 57.44 88 ARG A CA 1
ATOM 663 C C . ARG A 1 88 ? -7.873 -10.824 10.503 1.00 57.44 88 ARG A C 1
ATOM 665 O O . ARG A 1 88 ? -8.314 -11.705 11.238 1.00 57.44 88 ARG A O 1
ATOM 672 N N . MET A 1 89 ? -6.685 -10.928 9.905 1.00 52.12 89 MET A N 1
ATOM 673 C CA . MET A 1 89 ? -5.748 -11.997 10.221 1.00 52.12 89 MET A CA 1
ATOM 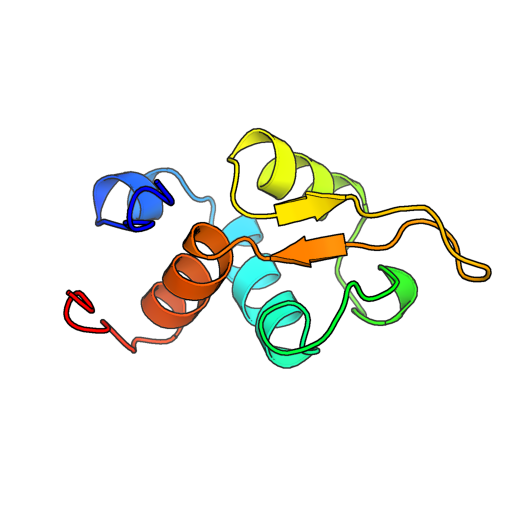674 C C . MET A 1 89 ? -5.381 -11.876 11.696 1.00 52.12 89 MET A C 1
ATOM 676 O O . MET A 1 89 ? -4.867 -10.853 12.151 1.00 52.12 89 MET A O 1
ATOM 680 N N . ARG A 1 90 ? -5.710 -12.929 12.450 1.00 46.97 90 ARG A N 1
ATOM 681 C CA . ARG A 1 90 ? -5.171 -13.161 13.786 1.00 46.97 90 ARG A CA 1
ATOM 682 C C . ARG A 1 90 ? -3.647 -13.144 13.657 1.00 46.97 90 ARG A C 1
ATOM 684 O O . ARG A 1 90 ? -3.114 -13.746 12.732 1.00 46.97 90 ARG A O 1
ATOM 691 N N . VAL A 1 91 ? -2.998 -12.402 14.548 1.00 46.03 91 VAL A N 1
ATOM 692 C CA . VAL A 1 91 ? -1.542 -12.249 14.670 1.00 46.03 91 VAL A CA 1
ATOM 693 C C . VAL A 1 91 ? -0.834 -13.580 14.375 1.00 46.03 91 VAL A C 1
ATOM 695 O O . VAL A 1 91 ? -1.125 -14.568 15.047 1.00 46.03 91 VAL A O 1
ATOM 698 N N . TYR A 1 92 ? 0.063 -13.614 13.385 1.00 42.84 92 TYR A N 1
ATOM 699 C CA . TYR A 1 92 ? 0.979 -14.744 13.214 1.00 42.84 92 TYR A CA 1
ATOM 700 C C . TYR A 1 92 ? 2.184 -14.514 14.128 1.00 42.84 92 TYR A C 1
ATOM 702 O O . TYR A 1 92 ? 2.909 -13.530 13.971 1.00 42.84 92 TYR A O 1
ATOM 710 N N . SER A 1 93 ? 2.294 -15.382 15.133 1.00 40.69 93 SER A N 1
ATOM 711 C CA . SER A 1 93 ? 3.405 -15.510 16.083 1.00 40.69 93 SER A CA 1
ATOM 712 C C . SER A 1 93 ? 4.586 -16.255 15.482 1.00 40.69 93 SER A C 1
ATOM 714 O O . SER A 1 93 ? 4.303 -17.277 14.814 1.00 40.69 93 SER A O 1
#

Foldseek 3Di:
DPDQADDDPVNLVPDDPLLLVVLLQCVVLVLAPDPWAQPVSRPPDDPVSVVVCVVSQQKDWDPADPRGITMHGDSNSNCSNCVSVVNPDDRDD

Radius of gyration: 12.66 Å; chains: 1; bounding box: 28×26×33 Å